Protein AF-B7P613-F1 (afdb_monomer_lite)

Structure (mmCIF, N/CA/C/O backbone):
data_AF-B7P613-F1
#
_entry.id   AF-B7P613-F1
#
loop_
_atom_site.group_PDB
_atom_site.id
_atom_site.type_symbol
_atom_site.label_atom_id
_atom_site.label_alt_id
_atom_site.label_comp_id
_atom_site.label_asym_id
_atom_site.label_entity_id
_atom_site.label_seq_id
_atom_site.pdbx_PDB_ins_code
_atom_site.Cartn_x
_atom_site.Cartn_y
_atom_site.Cartn_z
_atom_site.occupancy
_atom_site.B_iso_or_equiv
_atom_site.auth_seq_id
_atom_site.auth_comp_id
_atom_site.auth_asym_id
_atom_site.auth_atom_id
_atom_site.pdbx_PDB_model_num
ATOM 1 N N . MET A 1 1 ? -13.344 -10.588 74.465 1.00 36.91 1 MET A N 1
ATOM 2 C CA . MET A 1 1 ? -13.510 -11.620 73.422 1.00 36.91 1 MET A CA 1
ATOM 3 C C . MET A 1 1 ? -14.759 -11.238 72.638 1.00 36.91 1 MET A C 1
ATOM 5 O O . MET A 1 1 ? -15.831 -11.536 73.132 1.00 36.91 1 MET A O 1
ATOM 9 N N . THR A 1 2 ? -14.767 -10.292 71.689 1.00 33.59 2 THR A N 1
ATOM 10 C CA . THR A 1 2 ? -14.070 -10.140 70.380 1.00 33.59 2 THR A CA 1
ATOM 11 C C . THR A 1 2 ? -14.362 -11.243 69.361 1.00 33.59 2 THR A C 1
ATOM 13 O O . THR A 1 2 ? -14.253 -12.413 69.715 1.00 33.59 2 THR A O 1
ATOM 16 N N . ALA A 1 3 ? -14.599 -10.789 68.117 1.00 36.28 3 ALA A N 1
ATOM 17 C CA . ALA A 1 3 ? -14.882 -11.465 66.840 1.00 36.28 3 ALA A CA 1
ATOM 18 C C . ALA A 1 3 ? -16.379 -11.751 66.586 1.00 36.28 3 ALA A C 1
ATOM 20 O O . ALA A 1 3 ? -16.964 -12.600 67.249 1.00 36.28 3 ALA A O 1
ATOM 21 N N . ASP A 1 4 ? -17.128 -10.942 65.827 1.00 29.41 4 ASP A N 1
ATOM 22 C CA . ASP A 1 4 ? -17.033 -10.493 64.415 1.00 29.41 4 ASP A CA 1
ATOM 23 C C . ASP A 1 4 ? -17.539 -11.512 63.381 1.00 29.41 4 ASP A C 1
ATOM 25 O O . ASP A 1 4 ? -17.034 -12.621 63.271 1.00 29.41 4 ASP A O 1
ATOM 29 N N . ALA A 1 5 ? -18.558 -11.039 62.651 1.00 40.78 5 ALA A N 1
ATOM 30 C CA . ALA A 1 5 ? -18.882 -11.206 61.235 1.00 40.78 5 ALA A CA 1
ATOM 31 C C . ALA A 1 5 ? -18.570 -12.528 60.513 1.00 40.78 5 ALA A C 1
ATOM 33 O O . ALA A 1 5 ? -17.417 -12.879 60.322 1.00 40.78 5 ALA A O 1
ATOM 34 N N . GLU A 1 6 ? -19.603 -13.086 59.869 1.00 35.00 6 GLU A N 1
ATOM 35 C CA . GLU A 1 6 ? -19.500 -13.460 58.452 1.00 35.00 6 GLU A CA 1
ATOM 36 C C . GLU A 1 6 ? -20.883 -13.407 57.776 1.00 35.00 6 GLU A C 1
ATOM 38 O O . GLU A 1 6 ? -21.687 -14.338 57.786 1.00 35.00 6 GLU A O 1
ATOM 43 N N . MET A 1 7 ? -21.172 -12.236 57.201 1.00 33.75 7 MET A N 1
ATOM 44 C CA . MET A 1 7 ? -22.201 -12.038 56.185 1.00 33.75 7 MET A CA 1
ATOM 45 C C . MET A 1 7 ? -21.670 -12.674 54.896 1.00 33.75 7 MET A C 1
ATOM 47 O O . MET A 1 7 ? -20.820 -12.092 54.223 1.00 33.75 7 MET A O 1
ATOM 51 N N . SER A 1 8 ? -22.148 -13.873 54.559 1.00 33.62 8 SER A N 1
ATOM 52 C CA . SER A 1 8 ? -21.835 -14.523 53.285 1.00 33.62 8 SER A CA 1
ATOM 53 C C . SER A 1 8 ? -22.528 -13.767 52.147 1.00 33.62 8 SER A C 1
ATOM 55 O O . SER A 1 8 ? -23.682 -14.012 51.792 1.00 33.62 8 SER A O 1
ATOM 57 N N . ALA A 1 9 ? -21.815 -12.776 51.614 1.00 32.03 9 ALA A N 1
ATOM 58 C CA . ALA A 1 9 ? -22.122 -12.117 50.361 1.00 32.03 9 ALA A CA 1
ATOM 59 C C . ALA A 1 9 ? -21.845 -13.107 49.222 1.00 32.03 9 ALA A C 1
ATOM 61 O O . ALA A 1 9 ? -20.736 -13.193 48.699 1.00 32.03 9 ALA A O 1
ATOM 62 N N . GLY A 1 10 ? -22.871 -13.877 48.856 1.00 29.27 10 GLY A N 1
ATOM 63 C CA . GLY A 1 10 ? -22.903 -14.608 47.597 1.00 29.27 10 GLY A CA 1
ATOM 64 C C . GLY A 1 10 ? -22.775 -13.614 46.449 1.00 29.27 10 GLY A C 1
ATOM 65 O O . GLY A 1 10 ? -23.705 -12.856 46.162 1.00 29.27 10 GLY A O 1
ATOM 66 N N . ASN A 1 11 ? -21.583 -13.597 45.859 1.00 30.84 11 ASN A N 1
ATOM 67 C CA . ASN A 1 11 ? -21.177 -12.797 44.720 1.00 30.84 11 ASN A CA 1
ATOM 68 C C . ASN A 1 11 ? -22.178 -13.025 43.577 1.00 30.84 11 ASN A C 1
ATOM 70 O O . ASN A 1 11 ? -22.159 -14.053 42.906 1.00 30.84 11 ASN A O 1
ATOM 74 N N . ARG A 1 12 ? -23.107 -12.082 43.389 1.00 35.06 12 ARG A N 1
ATOM 75 C CA . ARG A 1 12 ? -23.831 -11.961 42.128 1.00 35.06 12 ARG A CA 1
ATOM 76 C C . ARG A 1 12 ? -22.802 -11.446 41.146 1.00 35.06 12 ARG A C 1
ATOM 78 O O . ARG A 1 12 ? -22.546 -10.244 41.115 1.00 35.06 12 ARG A O 1
ATOM 85 N N . ASP A 1 13 ? -22.195 -12.370 40.413 1.00 31.20 13 ASP A N 1
ATOM 86 C CA . ASP A 1 13 ? -21.502 -12.060 39.177 1.00 31.20 13 ASP A CA 1
ATOM 87 C C . ASP A 1 13 ? -22.469 -11.206 38.365 1.00 31.20 13 ASP A C 1
ATOM 89 O O . ASP A 1 13 ? -23.516 -11.665 37.903 1.00 31.20 13 ASP A O 1
ATOM 93 N N . ALA A 1 14 ? -22.179 -9.907 38.332 1.00 33.78 14 ALA A N 1
ATOM 94 C CA . ALA A 1 14 ? -22.871 -8.969 37.488 1.00 33.78 14 ALA A CA 1
ATOM 95 C C . ALA A 1 14 ? -22.584 -9.446 36.072 1.00 33.78 14 ALA A C 1
ATOM 97 O O . ALA A 1 14 ? -21.503 -9.221 35.532 1.00 33.78 14 ALA A O 1
ATOM 98 N N . GLU A 1 15 ? -23.547 -10.189 35.536 1.00 31.62 15 GLU A N 1
ATOM 99 C CA . GLU A 1 15 ? -23.682 -10.536 34.141 1.00 31.62 15 GLU A CA 1
ATOM 100 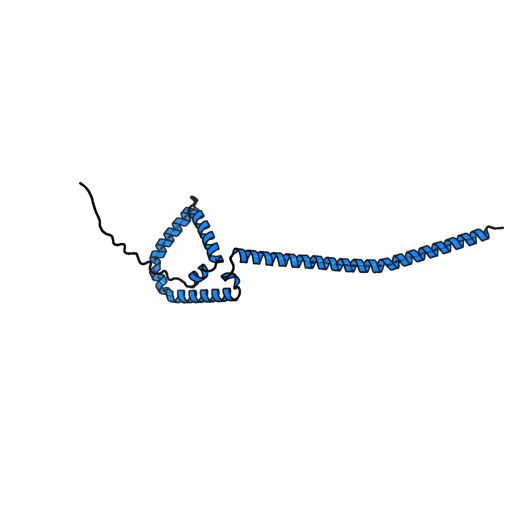C C . GLU A 1 15 ? -23.380 -9.270 33.342 1.00 31.62 15 GLU A C 1
ATOM 102 O O . GLU A 1 15 ? -24.190 -8.338 33.255 1.00 31.62 15 GLU A O 1
ATOM 107 N N . VAL A 1 16 ? -22.146 -9.205 32.835 1.00 38.56 16 VAL A N 1
ATOM 108 C CA . VAL A 1 16 ? -21.710 -8.207 31.872 1.00 38.56 16 VAL A CA 1
ATOM 109 C C . VAL A 1 16 ? -22.555 -8.488 30.646 1.00 38.56 16 VAL A C 1
ATOM 111 O O . VAL A 1 16 ? -22.237 -9.323 29.804 1.00 38.56 16 VAL A O 1
ATOM 114 N N . THR A 1 17 ? -23.704 -7.828 30.629 1.00 34.84 17 THR A N 1
ATOM 115 C CA . THR A 1 17 ? -24.681 -7.800 29.552 1.00 34.84 17 THR A CA 1
ATOM 116 C C . THR A 1 17 ? -23.881 -7.627 28.270 1.00 34.84 17 THR A C 1
ATOM 118 O O . THR A 1 17 ? -23.094 -6.674 28.208 1.00 34.84 17 THR A O 1
ATOM 121 N N . PRO A 1 18 ? -23.991 -8.547 27.295 1.00 40.44 18 PRO A N 1
ATOM 122 C CA . PRO A 1 18 ? -23.065 -8.586 26.182 1.00 40.44 18 PRO A CA 1
ATOM 123 C C . PRO A 1 18 ? -23.165 -7.237 25.487 1.00 40.44 18 PRO A C 1
ATOM 125 O O . PRO A 1 18 ? -24.222 -6.871 24.972 1.00 40.44 18 PRO A O 1
ATOM 128 N N . ALA A 1 19 ? -22.076 -6.464 25.535 1.00 49.72 19 ALA A N 1
ATOM 129 C CA . ALA A 1 19 ? -21.894 -5.335 24.643 1.00 49.72 19 ALA A CA 1
ATOM 130 C C . ALA A 1 19 ? -22.292 -5.835 23.256 1.00 49.72 19 ALA A C 1
ATOM 132 O O . ALA A 1 19 ? -21.835 -6.916 22.881 1.00 49.72 19 ALA A O 1
ATOM 133 N N . THR A 1 20 ? -23.179 -5.132 22.548 1.00 54.38 20 THR A N 1
ATOM 134 C CA . THR A 1 20 ? -23.546 -5.457 21.167 1.00 54.38 20 THR A CA 1
ATOM 135 C C . THR A 1 20 ? -22.247 -5.624 20.379 1.00 54.38 20 THR A C 1
ATOM 137 O O . THR A 1 20 ? -21.603 -4.643 20.010 1.00 54.38 20 THR A O 1
ATOM 140 N N . ARG A 1 21 ? -21.776 -6.867 20.243 1.00 62.25 21 ARG A N 1
ATOM 141 C CA . ARG A 1 21 ? -20.479 -7.163 19.649 1.00 62.25 21 ARG A CA 1
ATOM 142 C C . ARG A 1 21 ? -20.705 -7.121 18.157 1.00 62.25 21 ARG A C 1
ATOM 144 O O . ARG A 1 21 ? -21.268 -8.045 17.584 1.00 62.25 21 ARG A O 1
ATOM 151 N N . PHE A 1 22 ? -20.297 -6.010 17.566 1.00 80.12 22 PHE A N 1
ATOM 152 C CA . PHE A 1 22 ? -20.206 -5.848 16.127 1.00 80.12 22 PHE A CA 1
ATOM 153 C C . PHE A 1 22 ? -19.283 -6.921 15.556 1.00 80.12 22 PHE A C 1
ATOM 155 O O . PHE A 1 22 ? -18.121 -7.027 15.967 1.00 80.12 22 PHE A O 1
ATOM 162 N N . ASN A 1 23 ? -19.799 -7.724 14.627 1.00 87.12 23 ASN A N 1
ATOM 163 C CA . ASN A 1 23 ? -19.034 -8.787 13.983 1.00 87.12 23 ASN A CA 1
ATOM 164 C C . ASN A 1 23 ? -17.843 -8.201 13.232 1.00 87.12 23 ASN A C 1
ATOM 166 O O . ASN A 1 23 ? -16.763 -8.793 13.231 1.00 87.12 23 ASN A O 1
ATOM 170 N N . PHE A 1 24 ? -18.008 -7.002 12.671 1.00 89.12 24 PHE A N 1
ATOM 171 C CA . PHE A 1 24 ? -16.936 -6.276 12.016 1.00 89.12 24 PHE A CA 1
ATOM 172 C C . PHE A 1 24 ? -15.761 -6.027 12.957 1.00 89.12 24 PHE A C 1
ATOM 174 O O . PHE A 1 24 ? -14.629 -6.306 12.585 1.00 89.12 24 PHE A O 1
ATOM 181 N N . MET A 1 25 ? -16.006 -5.560 14.186 1.00 86.56 25 MET A N 1
ATOM 182 C CA . MET A 1 25 ? -14.928 -5.307 15.150 1.00 86.56 25 MET A CA 1
ATOM 183 C C . MET A 1 25 ? -14.213 -6.598 15.545 1.00 86.56 25 MET A C 1
ATOM 185 O O . MET A 1 25 ? -12.986 -6.614 15.618 1.00 86.56 25 MET A O 1
ATOM 189 N N . GLY A 1 26 ? -14.964 -7.688 15.735 1.00 87.50 26 GLY A N 1
ATOM 190 C CA . GLY A 1 26 ? -14.391 -9.011 15.983 1.00 87.50 26 GLY A CA 1
ATOM 191 C C . GLY A 1 26 ? -13.467 -9.452 14.846 1.00 87.50 26 GLY A C 1
ATOM 192 O O . GLY A 1 26 ? -12.311 -9.797 15.083 1.00 87.50 26 GLY A O 1
ATOM 193 N N . ARG A 1 27 ? -13.934 -9.353 13.598 1.00 89.25 27 ARG A N 1
ATOM 194 C CA . ARG A 1 27 ? -13.142 -9.706 12.412 1.00 89.25 27 ARG A CA 1
ATOM 195 C C . ARG A 1 27 ? -11.954 -8.780 12.191 1.00 89.25 27 ARG A C 1
ATOM 197 O O . ARG A 1 27 ? -10.854 -9.253 11.933 1.00 89.25 27 ARG A O 1
ATOM 204 N N . LEU A 1 28 ? -12.139 -7.477 12.349 1.00 88.44 28 LEU A N 1
ATOM 205 C CA . LEU A 1 28 ? -11.070 -6.497 12.207 1.00 88.44 28 LEU A CA 1
ATOM 206 C C . LEU A 1 28 ? -9.957 -6.764 13.226 1.00 88.44 28 LEU A C 1
ATOM 208 O O . LEU A 1 28 ? -8.785 -6.763 12.867 1.00 88.44 28 LEU A O 1
ATOM 212 N N . SER A 1 29 ? -10.324 -7.086 14.470 1.00 86.38 29 SER A N 1
ATOM 213 C CA . SER A 1 29 ? -9.376 -7.476 15.519 1.00 86.38 29 SER A CA 1
ATOM 214 C C . SER A 1 29 ? -8.729 -8.847 15.307 1.00 86.38 29 SER A C 1
ATOM 216 O O . SER A 1 29 ? -7.774 -9.169 15.997 1.00 86.38 29 SER A O 1
ATOM 218 N N . SER A 1 30 ? -9.210 -9.659 14.363 1.00 86.44 30 SER A N 1
ATOM 219 C CA . SER A 1 30 ? -8.558 -10.925 14.001 1.00 86.44 30 SER A CA 1
ATOM 220 C C . SER A 1 30 ? -7.430 -10.745 12.980 1.00 86.44 30 SER A C 1
ATOM 222 O O . SER A 1 30 ? -6.620 -11.652 12.796 1.00 86.44 30 SER A O 1
ATOM 224 N N . LEU A 1 31 ? -7.340 -9.572 12.338 1.00 87.62 31 LEU A N 1
ATOM 225 C CA . LEU A 1 31 ? -6.277 -9.275 11.386 1.00 87.62 31 LEU A CA 1
ATOM 226 C C . LEU A 1 3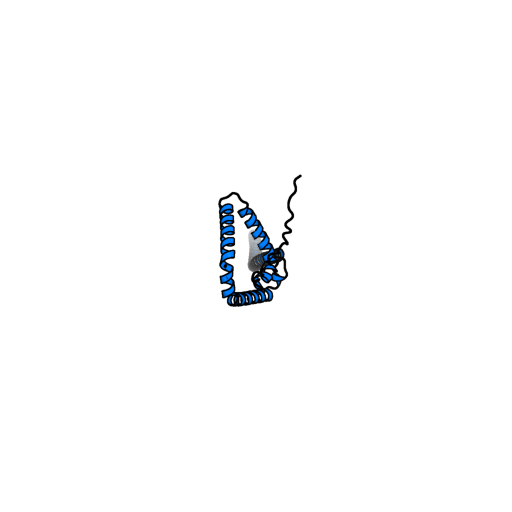1 ? -4.960 -8.999 12.126 1.00 87.62 31 LEU A C 1
ATOM 228 O O . LEU A 1 31 ? -4.904 -8.061 12.930 1.00 87.62 31 LEU A O 1
ATOM 232 N N . PRO A 1 32 ? -3.864 -9.709 11.797 1.00 82.75 32 PRO A N 1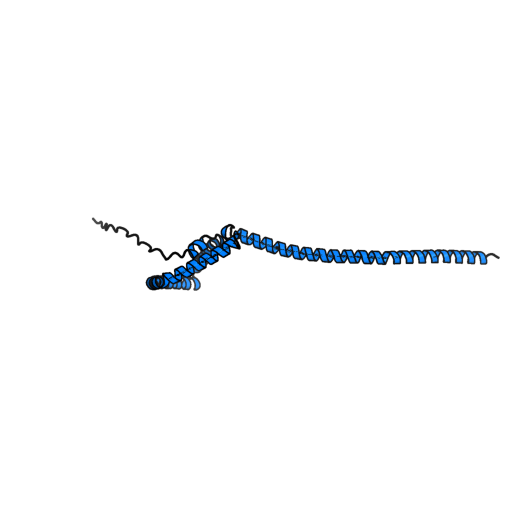
ATOM 233 C CA . PRO A 1 32 ? -2.573 -9.528 12.463 1.00 82.75 32 PRO A CA 1
ATOM 234 C C . PRO A 1 32 ? -2.079 -8.071 12.460 1.00 82.75 32 PRO A C 1
ATOM 236 O O . PRO A 1 32 ? -1.525 -7.592 13.448 1.00 82.75 32 PRO A O 1
ATOM 239 N N . ALA A 1 33 ? -2.319 -7.330 11.371 1.00 80.69 33 ALA A N 1
ATOM 240 C CA . ALA A 1 33 ? -1.926 -5.921 11.244 1.00 80.69 33 ALA A CA 1
ATOM 241 C C . ALA A 1 33 ? -2.643 -5.013 12.231 1.00 80.69 33 ALA A C 1
ATOM 243 O O . ALA A 1 33 ? -2.011 -4.170 12.866 1.00 80.69 33 ALA A O 1
ATOM 244 N N . VAL A 1 34 ? -3.942 -5.227 12.404 1.00 85.12 34 VAL A N 1
ATOM 245 C CA . VAL A 1 34 ? -4.744 -4.433 13.327 1.00 85.12 34 VAL A CA 1
ATOM 246 C C . VAL A 1 34 ? -4.325 -4.723 14.759 1.00 85.12 34 VAL A C 1
ATOM 248 O O . VAL A 1 34 ? -4.104 -3.776 15.501 1.00 85.12 34 VAL A O 1
ATOM 251 N N . VAL A 1 35 ? -4.137 -5.993 15.131 1.00 83.06 35 VAL A N 1
ATOM 252 C CA . VAL A 1 35 ? -3.726 -6.373 16.494 1.00 83.06 35 VAL A CA 1
ATOM 253 C C . VAL A 1 35 ? -2.405 -5.716 16.881 1.00 83.06 35 VAL A C 1
ATOM 255 O O . VAL A 1 35 ? -2.326 -5.053 17.910 1.00 83.06 35 VAL A O 1
ATOM 258 N N . THR A 1 36 ? -1.379 -5.828 16.032 1.00 79.69 36 THR A N 1
ATOM 259 C CA . THR A 1 36 ? -0.062 -5.234 16.330 1.00 79.69 36 THR A CA 1
ATOM 260 C C . THR A 1 36 ? -0.113 -3.713 16.463 1.00 79.69 36 THR A C 1
ATOM 262 O O . THR A 1 36 ? 0.517 -3.150 17.359 1.00 79.69 36 THR A O 1
ATOM 265 N N . LEU A 1 37 ? -0.885 -3.043 15.601 1.00 83.31 37 LEU A N 1
ATOM 266 C CA . LEU A 1 37 ? -1.053 -1.597 15.654 1.00 83.31 37 LEU A CA 1
ATOM 267 C C . LEU A 1 37 ? -1.859 -1.178 16.885 1.00 83.31 37 LEU A C 1
ATOM 269 O O . LEU A 1 37 ? -1.543 -0.162 17.498 1.00 83.31 37 LEU A O 1
ATOM 273 N N . TRP A 1 38 ? -2.872 -1.960 17.256 1.00 86.50 38 TRP A N 1
ATOM 274 C CA . TRP A 1 38 ? -3.700 -1.709 18.427 1.00 86.50 38 TRP A CA 1
ATOM 275 C C . TRP A 1 38 ? -2.895 -1.839 19.717 1.00 86.50 38 TRP A C 1
ATOM 277 O O . TRP A 1 38 ? -2.962 -0.948 20.557 1.00 86.50 38 TRP A O 1
ATOM 287 N N . ASP A 1 39 ? -2.067 -2.877 19.843 1.00 86.31 39 ASP A N 1
ATOM 288 C CA . ASP A 1 39 ? -1.179 -3.064 20.994 1.00 86.31 39 ASP A CA 1
ATOM 289 C C . ASP A 1 39 ? -0.130 -1.953 21.102 1.00 86.31 39 ASP A C 1
ATOM 291 O O . ASP A 1 39 ? 0.182 -1.482 22.198 1.00 86.31 39 ASP A O 1
ATOM 295 N N . GLU A 1 40 ? 0.433 -1.511 19.977 1.00 87.44 40 GLU A N 1
ATOM 296 C CA . GLU A 1 40 ? 1.373 -0.388 19.952 1.00 87.44 40 GLU A CA 1
ATOM 297 C C . GLU A 1 40 ? 0.679 0.923 20.342 1.00 87.44 40 GLU A C 1
ATOM 299 O O . GLU A 1 40 ? 1.152 1.639 21.225 1.00 87.44 40 GLU A O 1
ATOM 304 N N . ALA A 1 41 ? -0.482 1.210 19.751 1.00 86.75 41 ALA A N 1
ATOM 305 C CA . ALA A 1 41 ? -1.281 2.386 20.072 1.00 86.75 41 ALA A CA 1
ATOM 306 C C . ALA A 1 41 ? -1.718 2.392 21.544 1.00 86.75 41 ALA A C 1
ATOM 308 O O . ALA A 1 41 ? -1.594 3.418 22.212 1.00 86.75 41 ALA A O 1
ATOM 309 N N . ALA A 1 42 ? -2.154 1.247 22.076 1.00 89.38 42 ALA A N 1
ATOM 310 C CA . ALA A 1 42 ? -2.517 1.083 23.479 1.00 89.38 42 ALA A CA 1
ATOM 311 C C . ALA A 1 42 ? -1.316 1.324 24.403 1.00 89.38 42 ALA A C 1
ATOM 313 O O . ALA A 1 42 ? -1.445 2.025 25.407 1.00 89.38 42 ALA A O 1
ATOM 314 N N . ARG A 1 43 ? -0.124 0.825 24.047 1.00 89.25 43 ARG A N 1
ATOM 315 C CA . ARG A 1 43 ? 1.114 1.097 24.795 1.00 89.25 43 ARG A CA 1
ATOM 316 C C . ARG A 1 43 ? 1.495 2.574 24.774 1.00 89.25 43 ARG A C 1
ATOM 318 O O . ARG A 1 43 ? 1.862 3.113 25.817 1.00 89.25 43 ARG A O 1
ATOM 325 N N . PHE A 1 44 ? 1.409 3.243 23.627 1.00 89.06 44 PHE A N 1
ATOM 326 C CA . PHE A 1 44 ? 1.661 4.685 23.541 1.00 89.06 44 PHE A CA 1
ATOM 327 C C . PHE A 1 44 ? 0.654 5.489 24.360 1.00 89.06 44 PHE A C 1
ATOM 329 O O . PHE A 1 44 ? 1.046 6.393 25.099 1.00 89.06 44 PHE A O 1
ATOM 336 N N . TYR A 1 45 ? -0.624 5.131 24.272 1.00 87.69 45 TYR A N 1
ATOM 337 C CA . TYR A 1 45 ? -1.685 5.752 25.050 1.00 87.69 45 TYR A CA 1
ATOM 338 C C . TYR A 1 45 ? -1.453 5.586 26.557 1.00 87.69 45 TYR A C 1
ATOM 340 O O . TYR A 1 45 ? -1.485 6.574 27.288 1.00 87.69 45 TYR A O 1
ATOM 348 N N . ALA A 1 46 ? -1.137 4.371 27.018 1.00 88.62 46 ALA A N 1
ATOM 349 C CA . ALA A 1 46 ? -0.820 4.096 28.420 1.00 88.62 46 ALA A CA 1
ATOM 350 C C . ALA A 1 46 ? 0.360 4.951 28.912 1.00 88.62 46 ALA A C 1
ATOM 352 O O . ALA A 1 46 ? 0.268 5.598 29.951 1.00 88.62 46 ALA A O 1
ATOM 353 N N . ARG A 1 47 ? 1.428 5.068 28.112 1.00 90.19 47 ARG A N 1
ATOM 354 C CA . ARG A 1 47 ? 2.574 5.939 28.430 1.00 90.19 47 ARG A CA 1
ATOM 355 C C . ARG A 1 47 ? 2.191 7.417 28.541 1.00 90.19 47 ARG A C 1
ATOM 357 O O . ARG A 1 47 ? 2.701 8.114 29.412 1.00 90.19 47 ARG A O 1
ATOM 364 N N . LEU A 1 48 ? 1.310 7.905 27.667 1.00 90.06 48 LEU A N 1
ATOM 365 C CA . LEU A 1 48 ? 0.814 9.286 27.709 1.00 90.06 48 LEU A CA 1
ATOM 366 C C . LEU A 1 48 ? -0.079 9.531 28.933 1.00 90.06 48 LEU A C 1
ATOM 368 O O . LEU A 1 48 ? 0.036 10.575 29.575 1.00 90.06 48 LEU A O 1
ATOM 372 N N . LYS A 1 49 ? -0.923 8.561 29.290 1.00 88.88 49 LYS A N 1
ATOM 373 C CA . LYS A 1 49 ? -1.798 8.597 30.470 1.00 88.88 49 LYS A CA 1
ATOM 374 C C . LYS A 1 49 ? -1.028 8.553 31.794 1.00 88.88 49 LYS A C 1
ATOM 376 O O . LYS A 1 49 ? -1.428 9.213 32.760 1.00 88.88 49 LYS A O 1
ATOM 381 N N . ASP A 1 50 ? 0.064 7.795 31.841 1.00 86.88 50 ASP A N 1
ATOM 382 C CA . ASP A 1 50 ? 0.928 7.667 33.021 1.00 86.88 50 ASP A CA 1
ATOM 383 C C . ASP A 1 50 ? 1.901 8.842 33.180 1.00 86.88 50 ASP A C 1
ATOM 385 O O . ASP A 1 50 ? 2.539 8.984 34.222 1.00 86.88 50 ASP A O 1
ATOM 389 N N . SER A 1 51 ? 1.992 9.726 32.182 1.00 85.06 51 SER A N 1
ATOM 390 C CA . SER A 1 51 ? 2.791 10.944 32.289 1.00 85.06 51 SER A CA 1
ATOM 391 C C . SER A 1 51 ? 2.158 11.964 33.249 1.00 85.06 51 SER A C 1
ATOM 393 O O . SER A 1 51 ? 0.949 12.192 33.231 1.00 85.06 51 SER A O 1
ATOM 395 N N . ASP A 1 52 ? 2.988 12.637 34.052 1.00 74.44 52 ASP A N 1
ATOM 396 C CA . ASP A 1 52 ? 2.560 13.704 34.982 1.00 74.44 52 ASP A CA 1
ATOM 397 C C . ASP A 1 52 ? 2.310 15.061 34.282 1.00 74.44 52 ASP A C 1
ATOM 399 O O . ASP A 1 52 ? 1.974 16.079 34.897 1.00 74.44 52 ASP A O 1
ATOM 403 N N . VAL A 1 53 ? 2.484 15.081 32.959 1.00 82.81 53 VAL A N 1
ATOM 404 C CA . VAL A 1 53 ? 2.255 16.235 32.091 1.00 82.81 53 VAL A CA 1
ATOM 405 C C . VAL A 1 53 ? 0.749 16.506 31.990 1.00 82.81 53 VAL A C 1
ATOM 407 O O . VAL A 1 53 ? -0.076 15.605 32.126 1.00 82.81 53 VAL A O 1
ATOM 410 N N . VAL A 1 54 ? 0.373 17.756 31.697 1.00 85.19 54 VAL A N 1
ATOM 411 C CA . VAL A 1 54 ? -1.024 18.195 31.488 1.00 85.19 54 VAL A CA 1
ATOM 412 C C . VAL A 1 54 ? -1.819 17.227 30.598 1.00 85.19 54 VAL A C 1
ATOM 414 O O . VAL A 1 54 ? -2.976 16.938 30.890 1.00 85.19 54 VAL A O 1
ATOM 417 N N . VAL A 1 55 ? -1.174 16.662 29.575 1.00 87.62 55 VAL A N 1
ATOM 418 C CA . VAL A 1 55 ? -1.759 15.678 28.653 1.00 87.62 55 VAL A CA 1
ATOM 419 C C . VAL A 1 55 ? -2.308 14.444 29.384 1.00 87.62 55 VAL A C 1
ATOM 421 O O . VAL A 1 55 ? -3.444 14.053 29.124 1.00 87.62 55 VAL A O 1
ATOM 424 N N . GLY A 1 56 ? -1.565 13.869 30.337 1.00 87.94 56 GLY A N 1
ATOM 425 C CA . GLY A 1 56 ? -2.008 12.704 31.113 1.00 87.94 56 GLY A CA 1
ATOM 426 C C . GLY A 1 56 ? -3.230 13.004 31.985 1.00 87.94 56 GLY A C 1
ATOM 427 O O . GLY A 1 56 ? -4.169 12.210 32.046 1.00 87.94 56 GLY A O 1
ATOM 428 N N . LYS A 1 57 ? -3.283 14.197 32.592 1.00 88.38 57 LYS A N 1
ATOM 429 C CA . LYS A 1 57 ? -4.440 14.650 33.388 1.00 88.38 57 LYS A CA 1
ATOM 430 C C . LYS A 1 57 ? -5.687 14.857 32.526 1.00 88.38 57 LYS A C 1
ATOM 432 O O . LYS A 1 57 ? -6.772 14.439 32.923 1.00 88.38 57 LYS A O 1
ATOM 437 N N . THR A 1 58 ? -5.539 15.455 31.343 1.00 88.00 58 THR A N 1
ATOM 438 C CA . THR A 1 58 ? -6.646 15.617 30.389 1.00 88.00 58 THR A CA 1
ATOM 439 C C . THR A 1 58 ? -7.160 14.267 29.892 1.00 88.00 58 THR A C 1
ATOM 441 O O . THR A 1 58 ? -8.370 14.073 29.836 1.00 88.00 58 THR A O 1
ATOM 444 N N . LEU A 1 59 ? -6.268 13.319 29.592 1.00 88.81 59 LEU A N 1
ATOM 445 C CA . LEU A 1 59 ? -6.642 11.964 29.173 1.00 88.81 59 LEU A CA 1
ATOM 446 C C . LEU A 1 59 ? -7.492 11.254 30.234 1.00 88.81 59 LEU A C 1
ATOM 448 O O . LEU A 1 59 ? -8.565 10.754 29.909 1.00 88.81 59 LEU A O 1
ATOM 452 N N . ARG A 1 60 ? -7.078 11.294 31.507 1.00 87.75 60 ARG A N 1
ATOM 453 C CA . ARG A 1 60 ? -7.845 10.705 32.621 1.00 87.75 60 ARG A CA 1
ATOM 454 C C . ARG A 1 60 ? -9.214 11.359 32.804 1.00 87.75 60 ARG A C 1
ATOM 456 O O . ARG A 1 60 ? -10.199 10.667 33.030 1.00 87.75 60 ARG A O 1
ATOM 463 N N . LEU A 1 61 ? -9.293 12.686 32.675 1.00 90.44 61 LEU A N 1
ATOM 464 C CA . LEU A 1 61 ? -10.568 13.404 32.754 1.00 90.44 61 LEU A CA 1
ATOM 465 C C . LEU A 1 61 ? -11.526 12.980 31.631 1.00 90.44 61 LEU A C 1
ATOM 467 O O . LEU A 1 61 ? -12.717 12.795 31.872 1.00 90.44 61 LEU A O 1
ATOM 471 N N . VAL A 1 62 ? -11.005 12.815 30.412 1.00 90.12 62 VAL A N 1
ATOM 472 C CA . VAL A 1 62 ? -11.786 12.349 29.260 1.00 90.12 62 VAL A CA 1
ATOM 473 C C . VAL A 1 62 ? -12.274 10.917 29.469 1.00 90.12 62 VAL A C 1
ATOM 475 O O . VAL A 1 62 ? -13.434 10.644 29.179 1.00 90.12 62 VAL A O 1
ATOM 478 N N . GLU A 1 63 ? -11.445 10.021 30.006 1.00 88.44 63 GLU A N 1
ATOM 479 C CA . GLU A 1 63 ? -11.859 8.649 30.331 1.00 88.44 63 GLU A CA 1
ATOM 480 C C . GLU A 1 63 ? -12.997 8.624 31.358 1.00 88.44 63 GLU A C 1
ATOM 482 O O . GLU A 1 63 ? -14.017 7.985 31.111 1.00 88.44 63 GLU A O 1
ATOM 487 N N . SER A 1 64 ? -12.880 9.376 32.458 1.00 85.00 64 SER A N 1
ATOM 488 C CA . SER A 1 64 ? -13.953 9.467 33.458 1.00 85.00 64 SER A CA 1
ATOM 489 C C . SER A 1 64 ? -15.235 10.075 32.882 1.00 85.00 64 SER A C 1
ATOM 491 O O . SER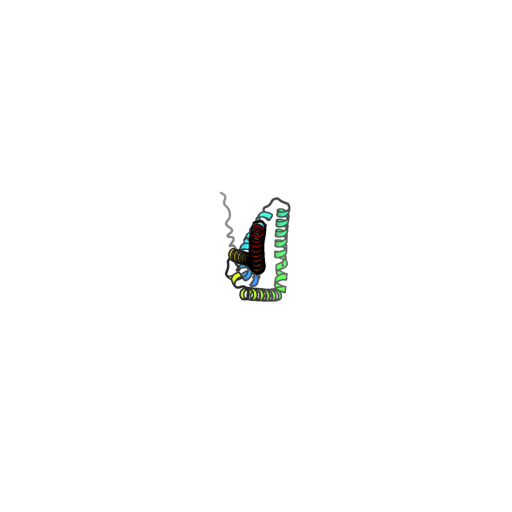 A 1 64 ? -16.337 9.638 33.204 1.00 85.00 64 SER A O 1
ATOM 493 N N . GLY A 1 65 ? -15.118 11.068 31.995 1.00 82.31 65 GLY A N 1
ATOM 494 C CA . GLY A 1 65 ? -16.269 11.626 31.284 1.00 82.31 65 GLY A CA 1
ATOM 495 C C . GLY A 1 65 ? -16.922 10.615 30.336 1.00 82.31 65 GLY A C 1
ATOM 496 O O . GLY A 1 65 ? -18.147 10.539 30.259 1.00 82.31 65 GLY A O 1
ATOM 497 N N . ALA A 1 66 ? -16.117 9.813 29.639 1.00 83.31 66 ALA A N 1
ATOM 498 C CA . ALA A 1 66 ? -16.603 8.764 28.754 1.00 83.31 66 ALA A CA 1
ATOM 499 C C . ALA A 1 66 ? -17.324 7.653 29.528 1.00 83.31 66 ALA A C 1
ATOM 501 O O . ALA A 1 66 ? -18.372 7.199 29.077 1.00 83.31 66 ALA A O 1
ATOM 502 N N . GLU A 1 67 ? -16.815 7.259 30.697 1.00 83.50 67 GLU A N 1
ATOM 503 C CA . GLU A 1 67 ? -17.437 6.264 31.578 1.00 83.50 67 GLU A CA 1
ATOM 504 C C . GLU A 1 67 ? -18.836 6.715 32.035 1.00 83.50 67 GLU A C 1
ATOM 506 O O . GLU A 1 67 ? -19.816 5.993 31.846 1.00 83.50 67 GLU A O 1
ATOM 511 N N . LEU A 1 68 ? -18.967 7.971 32.477 1.00 79.69 68 LEU A N 1
ATOM 512 C CA . LEU A 1 68 ? -20.255 8.564 32.862 1.00 79.69 68 LEU A CA 1
ATOM 513 C C . LEU A 1 68 ? -21.266 8.616 31.701 1.00 79.69 68 LEU A C 1
ATOM 515 O O . LEU A 1 68 ? -22.460 8.363 31.876 1.00 79.69 68 LEU A O 1
ATOM 519 N N . VAL A 1 69 ? -20.808 8.940 30.489 1.00 79.19 69 VAL A N 1
ATOM 520 C CA . VAL A 1 69 ? -21.672 8.981 29.296 1.00 79.19 69 VAL A CA 1
ATOM 521 C C . VAL A 1 69 ? -22.030 7.571 28.815 1.00 79.19 69 VAL A C 1
ATOM 523 O O . VAL A 1 69 ? -23.144 7.346 28.331 1.00 79.19 69 VAL A O 1
ATOM 526 N N . ALA A 1 70 ? -21.126 6.603 28.955 1.00 77.12 70 ALA A N 1
ATOM 527 C CA . ALA A 1 70 ? -21.377 5.206 28.617 1.00 77.12 70 ALA A CA 1
ATOM 528 C C . ALA A 1 70 ? -22.494 4.617 29.493 1.00 77.12 70 ALA A C 1
ATOM 530 O O . ALA A 1 70 ? -23.404 3.965 28.974 1.00 77.12 70 ALA A O 1
ATOM 531 N N . GLU A 1 71 ? -22.494 4.926 30.791 1.00 71.81 71 GLU A N 1
ATOM 532 C CA . GLU A 1 71 ? -23.565 4.527 31.709 1.00 71.81 71 GLU A CA 1
ATOM 533 C C . GLU A 1 71 ? -24.924 5.136 31.319 1.00 71.81 71 GLU A C 1
ATOM 535 O O . GLU A 1 71 ? -25.944 4.441 31.323 1.00 71.81 71 GLU A O 1
ATOM 540 N N . GLY A 1 72 ? -24.949 6.404 30.891 1.00 71.50 72 GLY A N 1
ATOM 541 C CA . GLY A 1 72 ? -26.178 7.102 30.489 1.00 71.50 72 GLY A CA 1
ATOM 542 C C . GLY A 1 72 ? -26.712 6.764 29.087 1.00 71.50 72 GLY A C 1
ATOM 543 O O . GLY A 1 72 ? -27.902 6.931 28.812 1.00 71.50 72 GLY A O 1
ATOM 544 N N . SER A 1 73 ? -25.868 6.274 28.176 1.00 68.56 73 SER A N 1
ATOM 545 C CA . SER A 1 73 ? -26.204 6.111 26.746 1.00 68.56 73 SER A CA 1
ATOM 546 C C . SER A 1 73 ? -26.783 4.741 26.372 1.00 68.56 73 SER A C 1
ATOM 548 O O . SER A 1 73 ? -27.250 4.543 25.245 1.00 68.56 73 SER A O 1
ATOM 550 N N . ARG A 1 74 ? -26.852 3.808 27.328 1.00 68.44 74 ARG A N 1
ATOM 551 C CA . ARG A 1 74 ? -27.301 2.419 27.122 1.00 68.44 74 ARG A CA 1
ATOM 552 C C . ARG A 1 74 ? -28.696 2.298 26.489 1.00 68.44 74 ARG A C 1
ATOM 554 O O . ARG A 1 74 ? -28.937 1.427 25.657 1.00 68.44 74 ARG A O 1
ATOM 561 N N . SER A 1 75 ? -29.606 3.213 26.829 1.00 67.69 75 SER A N 1
ATOM 562 C CA . SER A 1 75 ? -30.974 3.265 26.281 1.00 67.69 75 SER A CA 1
ATOM 563 C C . SER A 1 75 ? -31.026 3.740 24.818 1.00 67.69 75 SER A C 1
ATOM 565 O O . SER A 1 75 ? -31.912 3.348 24.058 1.00 67.69 75 SER A O 1
ATOM 567 N N . VAL A 1 76 ? -30.056 4.554 24.389 1.00 72.38 76 VAL A N 1
ATOM 568 C CA . VAL A 1 76 ? -29.998 5.110 23.028 1.00 72.38 76 VAL A CA 1
ATOM 569 C C . VAL A 1 76 ? -29.498 4.065 22.034 1.00 72.38 76 VAL A C 1
ATOM 571 O O . VAL A 1 76 ? -30.091 3.914 20.969 1.00 72.38 76 VAL A O 1
ATOM 574 N N . VAL A 1 77 ? -28.478 3.283 22.403 1.00 73.00 77 VAL A N 1
ATOM 575 C CA . VAL A 1 77 ? -27.930 2.203 21.558 1.00 73.00 77 VAL A CA 1
ATOM 576 C C . VAL A 1 77 ? -29.020 1.205 21.157 1.00 73.00 77 VAL A C 1
ATOM 578 O O . VAL A 1 77 ? -29.135 0.845 19.984 1.00 73.00 77 VAL A O 1
ATOM 581 N N . ASN A 1 78 ? -29.906 0.848 22.092 1.00 72.88 78 ASN A N 1
ATOM 582 C CA . ASN A 1 78 ? -31.005 -0.079 21.824 1.00 72.88 78 ASN A CA 1
ATOM 583 C C . ASN A 1 78 ? -31.986 0.413 20.751 1.00 72.88 78 ASN A C 1
ATOM 585 O O . ASN A 1 78 ? -32.522 -0.401 19.999 1.00 72.88 78 ASN A O 1
ATOM 589 N N . LYS A 1 79 ? -32.186 1.731 20.620 1.00 81.12 79 LYS A N 1
ATOM 590 C CA . LYS A 1 79 ? -33.052 2.310 19.579 1.00 81.12 79 LYS A CA 1
ATOM 591 C C . LYS A 1 79 ? -32.445 2.196 18.180 1.00 81.12 79 LYS A C 1
ATOM 593 O O . LYS A 1 79 ? -33.183 2.130 17.201 1.00 81.12 79 LYS A O 1
ATOM 598 N N . PHE A 1 80 ? -31.118 2.142 18.085 1.00 81.38 80 PHE A N 1
ATOM 599 C CA . PHE A 1 80 ? -30.386 2.113 16.819 1.00 81.38 80 PHE A CA 1
ATOM 600 C C . PHE A 1 80 ? -29.841 0.735 16.445 1.00 81.38 80 PHE A C 1
ATOM 602 O O . PHE A 1 80 ? -29.292 0.599 15.355 1.00 81.38 80 PHE A O 1
ATOM 609 N N . ASN A 1 81 ? -30.046 -0.297 17.271 1.00 80.50 81 ASN A N 1
ATOM 610 C CA . ASN A 1 81 ? -29.537 -1.656 17.036 1.00 80.50 81 ASN A CA 1
ATOM 611 C C . ASN A 1 81 ? -29.767 -2.167 15.603 1.00 80.50 81 ASN A C 1
ATOM 613 O O . ASN A 1 81 ? -28.871 -2.761 15.014 1.00 80.50 81 ASN A O 1
ATOM 617 N N . ARG A 1 82 ? -30.928 -1.886 14.994 1.00 83.88 82 ARG A N 1
ATOM 618 C CA . ARG A 1 82 ? -31.206 -2.288 13.603 1.00 83.88 82 ARG A CA 1
ATOM 619 C C . ARG A 1 82 ? -30.309 -1.582 12.580 1.00 83.88 82 ARG A C 1
ATOM 621 O O . ARG A 1 82 ? -29.830 -2.214 11.646 1.00 83.88 82 ARG A O 1
ATOM 628 N N . GLN A 1 83 ? -30.112 -0.274 12.729 1.00 87.62 83 GLN A N 1
ATOM 629 C CA . GLN A 1 83 ? -29.255 0.508 11.830 1.00 87.62 83 GLN A CA 1
ATOM 630 C C . GLN A 1 83 ? -27.782 0.151 12.042 1.00 87.62 83 GLN A C 1
ATOM 632 O O . GLN A 1 83 ? -27.034 0.004 11.081 1.00 87.62 83 GLN A O 1
ATOM 637 N N . LEU A 1 84 ? -27.402 -0.059 13.300 1.00 85.88 84 LEU A N 1
ATOM 638 C CA . LEU A 1 84 ? -26.080 -0.513 13.705 1.00 85.88 84 LEU A CA 1
ATOM 639 C C . LEU A 1 84 ? -25.755 -1.896 13.117 1.00 85.88 84 LEU A C 1
ATOM 641 O O . LEU A 1 84 ? -24.671 -2.068 12.571 1.00 85.88 84 LEU A O 1
ATOM 645 N N . GLY A 1 85 ? -26.706 -2.836 13.119 1.00 87.50 85 GLY A N 1
ATOM 646 C CA . GLY A 1 85 ? -26.546 -4.135 12.457 1.00 87.50 85 GLY A CA 1
ATOM 647 C C . GLY A 1 85 ? -26.379 -4.027 10.937 1.00 87.50 85 GLY A C 1
ATOM 648 O O . GLY A 1 85 ? -25.521 -4.684 10.363 1.00 87.50 85 GLY A O 1
ATOM 649 N N . TYR A 1 86 ? -27.123 -3.135 10.273 1.00 90.81 86 TYR A N 1
ATOM 650 C CA . TYR A 1 86 ? -26.947 -2.914 8.831 1.00 90.81 86 TYR A CA 1
ATOM 651 C C . TYR A 1 86 ? -25.547 -2.383 8.478 1.00 90.81 86 TYR A C 1
ATOM 653 O O . TYR A 1 86 ? -24.955 -2.798 7.479 1.00 90.81 86 TYR A O 1
ATOM 661 N N . VAL A 1 87 ? -25.018 -1.458 9.284 1.00 91.69 87 VAL A N 1
ATOM 662 C CA . VAL A 1 87 ? -23.665 -0.917 9.092 1.00 91.69 87 VAL A CA 1
ATOM 663 C C . VAL A 1 87 ? -22.604 -1.973 9.403 1.00 91.69 87 VAL A C 1
ATOM 665 O O . VAL A 1 87 ? -21.628 -2.059 8.664 1.00 91.69 87 VAL A O 1
ATOM 668 N N . ASP A 1 88 ? -22.814 -2.805 10.425 1.00 91.88 88 ASP A N 1
ATOM 669 C CA . ASP A 1 88 ? -21.946 -3.947 10.744 1.00 91.88 88 ASP A CA 1
ATOM 670 C C . ASP A 1 88 ? -21.838 -4.922 9.565 1.00 91.88 88 ASP A C 1
ATOM 672 O O . ASP A 1 88 ? -20.736 -5.255 9.127 1.00 91.88 88 ASP A O 1
ATOM 676 N N . ASP A 1 89 ? -22.976 -5.296 8.975 1.00 92.81 89 ASP A N 1
ATOM 677 C CA . ASP A 1 89 ? -23.028 -6.160 7.794 1.00 92.81 89 ASP A CA 1
ATOM 678 C C . ASP A 1 89 ? -22.335 -5.519 6.587 1.00 92.81 89 ASP A C 1
ATOM 680 O O . ASP A 1 89 ? -21.642 -6.186 5.814 1.00 92.81 89 ASP A O 1
ATOM 684 N N . LEU A 1 90 ? -22.526 -4.211 6.387 1.00 93.38 90 LEU A N 1
ATOM 685 C CA . LEU A 1 90 ? -21.874 -3.483 5.302 1.00 93.38 90 LEU A CA 1
ATOM 686 C C . LEU A 1 90 ? -20.355 -3.442 5.488 1.00 93.38 90 LEU A C 1
ATOM 688 O O . LEU A 1 90 ? -19.622 -3.635 4.518 1.00 93.38 90 LEU A O 1
ATOM 692 N N . ALA A 1 91 ? -19.894 -3.225 6.716 1.00 92.00 91 ALA A N 1
ATOM 693 C CA . ALA A 1 91 ? -18.482 -3.213 7.054 1.00 92.00 91 ALA A CA 1
ATOM 694 C C . ALA A 1 91 ? -17.859 -4.611 6.891 1.00 92.00 91 ALA A C 1
ATOM 696 O O . ALA A 1 91 ? -16.785 -4.729 6.302 1.00 92.00 91 ALA A O 1
ATOM 697 N N . CYS A 1 92 ? -18.568 -5.675 7.289 1.00 92.81 92 CYS A N 1
ATOM 698 C CA . CYS A 1 92 ? -18.159 -7.060 7.039 1.00 92.81 92 CYS A CA 1
ATOM 699 C C . CYS A 1 92 ? -18.017 -7.356 5.541 1.00 92.81 92 CYS A C 1
ATOM 701 O O . CYS A 1 92 ? -16.984 -7.868 5.125 1.00 92.81 92 CYS A O 1
ATOM 703 N N . ARG A 1 93 ? -18.987 -6.949 4.710 1.00 93.75 93 ARG A N 1
ATOM 704 C CA . ARG A 1 93 ? -18.885 -7.090 3.244 1.00 93.75 93 ARG A CA 1
ATOM 705 C C . ARG A 1 93 ? -17.723 -6.296 2.649 1.00 93.75 93 ARG A C 1
ATOM 707 O O . ARG A 1 93 ? -17.143 -6.700 1.644 1.00 93.75 93 ARG A O 1
ATOM 714 N N . GLY A 1 94 ? -17.416 -5.133 3.222 1.00 91.69 94 GLY A N 1
ATOM 715 C CA . GLY A 1 94 ? -16.242 -4.350 2.840 1.00 91.69 94 GLY A CA 1
ATOM 716 C C . GLY A 1 94 ? -14.951 -5.109 3.133 1.00 91.69 94 GLY A C 1
ATOM 717 O O . GLY A 1 94 ? -14.064 -5.162 2.282 1.00 91.69 94 GLY A O 1
ATOM 718 N N . LEU A 1 95 ? -14.887 -5.745 4.302 1.00 91.38 95 LEU A N 1
ATOM 719 C CA . LEU A 1 95 ? -13.755 -6.566 4.697 1.00 91.38 95 LEU A CA 1
ATOM 720 C C . LEU A 1 95 ? -13.618 -7.824 3.821 1.00 91.38 95 LEU A C 1
ATOM 722 O O . LEU A 1 95 ? -12.514 -8.119 3.382 1.00 91.38 95 LEU A O 1
ATOM 726 N N . ASP A 1 96 ? -14.724 -8.481 3.458 1.00 92.69 96 ASP A N 1
ATOM 727 C CA . ASP A 1 96 ? -14.718 -9.623 2.525 1.00 92.69 96 ASP A CA 1
ATOM 728 C C . ASP A 1 96 ? -14.097 -9.254 1.173 1.00 92.69 96 ASP A C 1
ATOM 730 O O . ASP A 1 96 ? -13.256 -9.974 0.642 1.00 92.69 96 ASP A O 1
ATOM 734 N N . LYS A 1 97 ? -14.472 -8.093 0.621 1.00 93.06 97 LYS A N 1
ATOM 735 C CA . LYS A 1 97 ? -13.892 -7.599 -0.637 1.00 93.06 97 LYS A CA 1
ATOM 736 C C . LYS A 1 97 ? -12.405 -7.285 -0.504 1.00 93.06 97 LYS A C 1
ATOM 738 O O . LYS A 1 97 ? -11.657 -7.492 -1.454 1.00 93.06 97 LYS A O 1
ATOM 743 N N . LEU A 1 98 ? -11.978 -6.753 0.641 1.00 89.62 98 LEU A N 1
ATOM 744 C CA . LEU A 1 98 ? -10.565 -6.471 0.889 1.00 89.62 98 LEU A CA 1
ATOM 745 C C . LEU A 1 98 ? -9.749 -7.768 0.931 1.00 89.62 98 LEU A C 1
ATOM 747 O O . LEU A 1 98 ? -8.682 -7.827 0.328 1.00 89.62 98 LEU A O 1
ATOM 751 N N . GLU A 1 99 ? -10.265 -8.793 1.608 1.00 88.56 99 GLU A N 1
ATOM 752 C CA . GLU A 1 99 ? -9.633 -10.111 1.709 1.00 88.56 99 GLU A CA 1
ATOM 753 C C . GLU A 1 99 ? -9.589 -10.847 0.357 1.00 88.56 99 GLU A C 1
ATOM 755 O O . GLU A 1 99 ? -8.616 -11.547 0.083 1.00 88.56 99 GLU A O 1
ATOM 760 N N . ASP A 1 100 ? -10.588 -10.651 -0.511 1.00 90.62 100 ASP A N 1
ATOM 761 C CA . ASP A 1 100 ? -10.616 -11.214 -1.870 1.00 90.62 100 ASP A CA 1
ATOM 762 C C . ASP A 1 100 ? -9.559 -10.573 -2.788 1.00 90.62 100 ASP A C 1
ATOM 764 O O . ASP A 1 100 ? -8.786 -11.264 -3.453 1.00 90.62 100 ASP A O 1
ATOM 768 N N . VAL A 1 101 ? -9.463 -9.238 -2.784 1.00 90.44 101 VAL A N 1
ATOM 769 C CA . VAL A 1 101 ? -8.499 -8.513 -3.633 1.00 90.44 101 VAL A CA 1
ATOM 770 C C . VAL A 1 101 ? -7.069 -8.629 -3.091 1.00 90.44 101 VAL A C 1
ATOM 772 O O . VAL A 1 101 ? -6.114 -8.703 -3.867 1.00 90.44 101 VAL A O 1
ATOM 775 N N . TYR A 1 102 ? -6.904 -8.653 -1.767 1.00 84.25 102 TYR A N 1
ATOM 776 C CA . TYR A 1 102 ? -5.606 -8.670 -1.094 1.00 84.25 102 TYR A CA 1
ATOM 777 C C . TYR A 1 102 ? -5.561 -9.752 -0.001 1.00 84.25 102 TYR A C 1
ATOM 779 O O . TYR A 1 102 ? -5.552 -9.437 1.194 1.00 84.25 102 TYR A O 1
ATOM 787 N N . PRO A 1 103 ? -5.447 -11.039 -0.383 1.00 84.12 103 PRO A N 1
ATOM 788 C CA . PRO A 1 103 ? -5.487 -12.163 0.560 1.00 84.12 103 PRO A CA 1
ATOM 789 C C . PRO A 1 103 ? -4.322 -12.162 1.557 1.00 84.12 103 PRO A C 1
ATOM 791 O O . PRO A 1 103 ? -4.397 -12.775 2.622 1.00 84.12 103 PRO A O 1
ATOM 794 N N . ASP A 1 104 ? -3.243 -11.460 1.223 1.00 83.88 104 ASP A N 1
ATOM 795 C CA . ASP A 1 104 ? -2.067 -11.299 2.070 1.00 83.88 104 ASP A CA 1
ATOM 796 C C . ASP A 1 104 ? -2.376 -10.554 3.375 1.00 83.88 104 ASP A C 1
ATOM 798 O O . ASP A 1 104 ? -1.728 -10.823 4.382 1.00 83.88 104 ASP A O 1
ATOM 802 N N . VAL A 1 105 ? -3.394 -9.684 3.398 1.00 80.12 105 VAL A N 1
ATOM 803 C CA . VAL A 1 105 ? -3.794 -8.917 4.594 1.00 80.12 105 VAL A CA 1
ATOM 804 C C . VAL A 1 105 ? -4.303 -9.830 5.715 1.00 80.12 105 VAL A C 1
ATOM 806 O O . VAL A 1 105 ? -4.104 -9.529 6.891 1.00 80.12 105 VAL A O 1
ATOM 809 N N . ALA A 1 106 ? -4.918 -10.960 5.361 1.00 79.94 106 ALA A N 1
ATOM 810 C CA . ALA A 1 106 ? -5.401 -11.950 6.321 1.00 79.94 106 ALA A CA 1
ATOM 811 C C . ALA A 1 106 ? -4.340 -13.001 6.692 1.00 79.94 106 ALA A C 1
ATOM 813 O O . ALA A 1 106 ? -4.441 -13.634 7.740 1.00 79.94 106 ALA A O 1
ATOM 814 N N . LYS A 1 107 ? -3.338 -13.222 5.830 1.00 80.44 107 LYS A N 1
ATOM 815 C CA . LYS A 1 107 ? -2.407 -14.361 5.939 1.00 80.44 107 LYS A CA 1
ATOM 816 C C . LYS A 1 107 ? -1.019 -13.986 6.439 1.00 80.44 107 LYS A C 1
ATOM 818 O O . LYS A 1 107 ? -0.400 -14.778 7.144 1.00 80.44 107 LYS A O 1
ATOM 823 N N . LYS A 1 108 ? -0.502 -12.830 6.028 1.00 80.75 108 LYS A N 1
ATOM 824 C CA . LYS A 1 108 ? 0.875 -12.422 6.309 1.00 80.75 108 LYS A CA 1
ATOM 825 C C . LYS A 1 108 ? 0.954 -11.625 7.594 1.00 80.75 108 LYS A C 1
ATOM 827 O O . LYS A 1 108 ? 0.033 -10.888 7.954 1.00 80.75 108 LYS A O 1
ATOM 832 N N . GLN A 1 109 ? 2.096 -11.728 8.263 1.00 80.19 109 GLN A N 1
ATOM 833 C CA . GLN A 1 109 ? 2.360 -10.830 9.372 1.00 80.19 109 GLN A CA 1
ATOM 834 C C . GLN A 1 109 ? 2.606 -9.403 8.861 1.00 80.19 109 GLN A C 1
ATOM 836 O O . GLN A 1 109 ? 3.112 -9.204 7.754 1.00 80.19 109 GLN A O 1
ATOM 841 N N . PRO A 1 110 ? 2.320 -8.377 9.673 1.00 78.31 110 PRO A N 1
ATOM 842 C CA . PRO A 1 110 ? 2.373 -6.979 9.233 1.00 78.31 110 PRO A CA 1
ATOM 843 C C . PRO A 1 110 ? 3.780 -6.563 8.794 1.00 78.31 110 PRO A C 1
ATOM 845 O O . PRO A 1 110 ? 3.950 -5.818 7.830 1.00 78.31 110 PRO A O 1
ATOM 848 N N . GLY A 1 111 ? 4.802 -7.108 9.462 1.00 79.38 111 GLY A N 1
ATOM 849 C CA . GLY A 1 111 ? 6.202 -6.911 9.092 1.00 79.38 111 GLY A CA 1
ATOM 850 C C . GLY A 1 111 ? 6.576 -7.543 7.749 1.00 79.38 111 GLY A C 1
ATOM 851 O O . GLY A 1 111 ? 7.404 -6.990 7.030 1.00 79.38 111 GLY A O 1
ATOM 852 N N . GLU A 1 112 ? 5.951 -8.660 7.373 1.00 80.94 112 GLU A N 1
ATOM 853 C CA . GLU A 1 112 ? 6.175 -9.311 6.076 1.00 80.94 112 GLU A CA 1
ATOM 854 C C . GLU A 1 112 ? 5.529 -8.511 4.948 1.00 80.94 112 GLU A C 1
ATOM 856 O O . GLU A 1 112 ? 6.174 -8.267 3.934 1.00 80.94 112 GLU A O 1
ATOM 861 N N . ILE A 1 113 ? 4.310 -8.005 5.161 1.00 81.19 113 ILE A N 1
ATOM 862 C CA . ILE A 1 113 ? 3.630 -7.111 4.211 1.00 81.19 113 ILE A CA 1
ATOM 863 C C . ILE A 1 113 ? 4.478 -5.857 3.971 1.00 81.19 113 ILE A C 1
ATOM 865 O O . ILE A 1 113 ? 4.714 -5.464 2.829 1.00 81.19 113 ILE A O 1
ATOM 869 N N . LEU A 1 114 ? 4.992 -5.245 5.042 1.00 81.62 114 LEU A N 1
ATOM 870 C CA . LEU A 1 114 ? 5.844 -4.062 4.932 1.00 81.62 114 LEU A CA 1
ATOM 871 C C . LEU A 1 114 ? 7.154 -4.363 4.191 1.00 81.62 114 LEU A C 1
ATOM 873 O O . LEU A 1 114 ? 7.600 -3.570 3.357 1.00 81.62 114 LEU A O 1
ATOM 877 N N . LYS A 1 115 ? 7.765 -5.517 4.471 1.00 85.31 115 LYS A N 1
ATOM 878 C CA . LYS A 1 115 ? 8.977 -5.972 3.789 1.00 85.31 115 LYS A CA 1
ATOM 879 C C . LYS A 1 115 ? 8.724 -6.198 2.300 1.00 85.31 115 LYS A C 1
ATOM 881 O O . LYS A 1 115 ? 9.520 -5.732 1.489 1.00 85.31 115 LYS A O 1
ATOM 886 N N . ASP A 1 116 ? 7.616 -6.835 1.941 1.00 84.44 116 ASP A N 1
ATOM 887 C CA . ASP A 1 116 ? 7.222 -7.080 0.553 1.00 84.44 116 ASP A CA 1
ATOM 888 C C . ASP A 1 116 ? 6.991 -5.769 -0.207 1.00 84.44 116 ASP A C 1
ATOM 890 O O . ASP A 1 116 ? 7.500 -5.603 -1.317 1.00 84.44 116 ASP A O 1
ATOM 894 N N . ILE A 1 117 ? 6.306 -4.800 0.411 1.00 82.69 117 ILE A N 1
ATOM 895 C CA . ILE A 1 117 ? 6.111 -3.457 -0.158 1.00 82.69 117 ILE A CA 1
ATOM 896 C C . ILE A 1 117 ? 7.461 -2.767 -0.387 1.00 82.69 117 ILE A C 1
ATOM 898 O O . ILE A 1 117 ? 7.692 -2.192 -1.453 1.00 82.69 117 ILE A O 1
ATOM 902 N N . CYS A 1 118 ? 8.371 -2.846 0.585 1.00 87.06 118 CYS A N 1
ATOM 903 C CA . CYS A 1 118 ? 9.699 -2.249 0.478 1.00 87.06 118 CYS A CA 1
ATOM 904 C C . CYS A 1 118 ? 10.527 -2.906 -0.637 1.00 87.06 118 CYS A C 1
ATOM 906 O O . CYS A 1 118 ? 11.106 -2.212 -1.470 1.00 87.06 118 CYS A O 1
ATOM 908 N N . ILE A 1 119 ? 10.528 -4.241 -0.719 1.00 89.12 119 ILE A N 1
ATOM 909 C CA . ILE A 1 119 ? 11.204 -4.992 -1.786 1.00 89.12 119 ILE A CA 1
ATOM 910 C C . ILE A 1 119 ? 10.625 -4.619 -3.152 1.00 89.12 119 ILE A C 1
ATOM 912 O O . ILE A 1 119 ? 11.384 -4.363 -4.087 1.00 89.12 119 ILE A O 1
ATOM 916 N N . TYR A 1 120 ? 9.299 -4.555 -3.273 1.00 87.38 120 TYR A N 1
ATOM 917 C CA . TYR A 1 120 ? 8.627 -4.165 -4.508 1.00 87.38 120 TYR A CA 1
ATOM 918 C C . TYR A 1 120 ? 9.017 -2.747 -4.945 1.00 87.38 120 TYR A C 1
ATOM 920 O O . TYR A 1 120 ? 9.405 -2.543 -6.098 1.00 87.38 120 TYR A O 1
ATOM 928 N N . GLY A 1 121 ? 8.980 -1.782 -4.020 1.00 89.88 121 GLY A N 1
ATOM 929 C CA . GLY A 1 121 ? 9.390 -0.401 -4.275 1.00 89.88 121 GLY A CA 1
ATOM 930 C C . GLY A 1 121 ? 10.858 -0.302 -4.698 1.00 89.88 121 GLY A C 1
ATOM 931 O O . GLY A 1 121 ? 11.165 0.271 -5.744 1.00 89.88 121 GLY A O 1
ATOM 932 N N . CYS A 1 122 ? 11.760 -0.938 -3.947 1.00 90.69 122 CYS A N 1
ATOM 933 C CA . CYS A 1 122 ? 13.187 -0.996 -4.263 1.00 90.69 122 CYS A CA 1
ATOM 934 C C . CYS A 1 122 ? 13.443 -1.611 -5.642 1.00 90.69 122 CYS A C 1
ATOM 936 O O . CYS A 1 122 ? 14.215 -1.060 -6.425 1.00 90.69 122 CYS A O 1
ATOM 938 N N . LYS A 1 123 ? 12.764 -2.715 -5.973 1.00 94.62 123 LYS A N 1
ATOM 939 C CA . LYS A 1 123 ? 12.884 -3.368 -7.279 1.00 94.62 123 LYS A CA 1
ATOM 940 C C . LYS A 1 123 ? 12.477 -2.433 -8.414 1.00 94.62 123 LYS A C 1
ATOM 942 O O . LYS A 1 123 ? 13.229 -2.295 -9.369 1.00 94.62 123 LYS A O 1
ATOM 947 N N . LYS A 1 124 ? 11.346 -1.734 -8.292 1.00 92.81 124 LYS A N 1
ATOM 948 C CA . LYS A 1 124 ? 10.899 -0.771 -9.312 1.00 92.81 124 LYS A CA 1
ATOM 949 C C . LYS A 1 124 ? 11.896 0.366 -9.526 1.00 92.81 124 LYS A C 1
ATOM 951 O O . LYS A 1 124 ? 12.141 0.749 -10.668 1.00 92.81 124 LYS A O 1
ATOM 956 N N . CYS A 1 125 ? 12.504 0.867 -8.454 1.00 90.94 125 CYS A N 1
ATOM 957 C CA . CYS A 1 125 ? 13.561 1.873 -8.551 1.00 90.94 125 CYS A CA 1
ATOM 958 C C . CYS A 1 125 ? 14.815 1.329 -9.256 1.00 90.94 125 CYS A C 1
ATOM 960 O O . CYS A 1 125 ? 15.397 2.022 -10.092 1.00 90.94 125 CYS A O 1
ATOM 962 N N . ILE A 1 126 ? 15.220 0.091 -8.951 1.00 93.75 126 ILE A N 1
ATOM 963 C CA . ILE A 1 126 ? 16.355 -0.574 -9.609 1.00 93.75 126 ILE A CA 1
ATOM 964 C C . ILE A 1 126 ? 16.065 -0.789 -11.098 1.00 93.75 126 ILE A C 1
ATOM 966 O O . ILE A 1 126 ? 16.886 -0.396 -11.922 1.00 93.75 126 ILE A O 1
ATOM 970 N N . ASP A 1 127 ? 14.889 -1.314 -11.446 1.00 94.38 127 ASP A N 1
ATOM 971 C CA . ASP A 1 127 ? 14.479 -1.562 -12.833 1.00 94.38 127 ASP A CA 1
ATOM 972 C C . ASP A 1 127 ? 14.518 -0.267 -13.669 1.00 94.38 127 ASP A C 1
ATOM 974 O O . ASP A 1 127 ? 15.022 -0.254 -14.795 1.00 94.38 127 ASP A O 1
ATOM 978 N N . ALA A 1 128 ? 14.034 0.848 -13.109 1.00 94.25 128 ALA A N 1
ATOM 979 C CA . ALA A 1 128 ? 14.066 2.153 -13.767 1.00 94.25 128 ALA A CA 1
ATOM 980 C C . ALA A 1 128 ? 15.501 2.663 -13.991 1.00 94.25 128 ALA A C 1
ATOM 982 O O . ALA A 1 128 ? 15.828 3.166 -15.070 1.00 94.25 128 ALA A O 1
ATOM 983 N N . LYS A 1 129 ? 16.376 2.503 -12.990 1.00 94.94 129 LYS A N 1
ATOM 984 C CA . LYS A 1 129 ? 17.797 2.860 -13.091 1.00 94.94 129 LYS A CA 1
ATOM 985 C C . LYS A 1 129 ? 18.501 2.014 -14.157 1.00 94.94 129 LYS A C 1
ATOM 987 O O . LYS A 1 129 ? 19.202 2.563 -15.005 1.00 94.94 129 LYS A O 1
ATOM 992 N N . ASP A 1 130 ? 18.298 0.701 -14.141 1.00 95.44 130 ASP A N 1
ATOM 993 C CA . ASP A 1 130 ? 18.941 -0.232 -15.070 1.00 95.44 130 ASP A CA 1
ATOM 994 C C . ASP A 1 130 ? 18.483 0.001 -16.515 1.00 95.44 130 ASP A C 1
ATOM 996 O O . ASP A 1 130 ? 19.296 -0.056 -17.440 1.00 95.44 130 ASP A O 1
ATOM 1000 N N . TYR A 1 131 ? 17.208 0.347 -16.718 1.00 93.81 131 TYR A N 1
ATOM 1001 C CA . TYR A 1 131 ? 16.702 0.792 -18.015 1.00 93.81 131 TYR A CA 1
ATOM 1002 C C . TYR A 1 131 ? 17.453 2.031 -18.529 1.00 93.81 131 TYR A C 1
ATOM 1004 O O . TYR A 1 131 ? 17.903 2.049 -19.677 1.00 93.81 131 TYR A O 1
ATOM 1012 N N . GLY A 1 132 ? 17.639 3.046 -17.677 1.00 93.31 132 GLY A N 1
ATOM 1013 C CA . GLY A 1 132 ? 18.379 4.260 -18.030 1.00 93.31 132 GLY A CA 1
ATOM 1014 C C . GLY A 1 132 ? 19.842 3.981 -18.385 1.00 93.31 132 GLY A C 1
ATOM 1015 O O . GLY A 1 132 ? 20.322 4.431 -19.427 1.00 93.31 132 GLY A O 1
ATOM 1016 N N . VAL A 1 133 ? 20.535 3.182 -17.566 1.00 94.88 133 VAL A N 1
ATOM 1017 C CA . VAL A 1 133 ? 21.929 2.772 -17.816 1.00 94.88 133 VAL A CA 1
ATOM 1018 C C . VAL A 1 133 ? 22.049 2.023 -19.141 1.00 94.88 133 VAL A C 1
ATOM 1020 O O . VAL A 1 133 ? 22.940 2.326 -19.936 1.00 94.88 133 VAL A O 1
ATOM 1023 N N . ARG A 1 134 ? 21.130 1.089 -19.414 1.00 95.06 134 ARG A N 1
ATOM 1024 C CA . ARG A 1 134 ? 21.109 0.347 -20.677 1.00 95.06 134 ARG A CA 1
ATOM 1025 C C . ARG A 1 134 ? 20.931 1.282 -21.866 1.00 95.06 134 ARG A C 1
ATOM 1027 O O . ARG A 1 134 ? 21.720 1.218 -22.799 1.00 95.06 134 ARG A O 1
ATOM 1034 N N . LYS A 1 135 ? 19.979 2.215 -21.801 1.00 94.00 135 LYS A N 1
ATOM 1035 C CA . LYS A 1 135 ? 19.728 3.150 -22.905 1.00 94.00 135 LYS A CA 1
ATOM 1036 C C . LYS A 1 135 ? 20.928 4.053 -23.200 1.00 94.00 135 LYS A C 1
ATOM 1038 O O . LYS A 1 135 ? 21.238 4.293 -24.364 1.00 94.00 135 LYS A O 1
ATOM 1043 N N . ILE A 1 136 ? 21.620 4.529 -22.164 1.00 93.19 136 ILE A N 1
ATOM 1044 C CA . ILE A 1 136 ? 22.853 5.318 -22.316 1.00 93.19 136 ILE A CA 1
ATOM 1045 C C . ILE A 1 136 ? 23.968 4.465 -22.936 1.00 93.19 136 ILE A C 1
ATOM 1047 O O . ILE A 1 136 ? 24.694 4.945 -23.806 1.00 93.19 136 ILE A O 1
ATOM 1051 N N . SER A 1 137 ? 24.091 3.202 -22.520 1.00 93.19 137 SER A N 1
ATOM 1052 C CA . SER A 1 137 ? 25.058 2.262 -23.094 1.00 93.19 137 SER A CA 1
ATOM 1053 C C . SER A 1 137 ? 24.796 2.012 -24.580 1.00 93.19 137 SER A C 1
ATOM 1055 O O . SER A 1 137 ? 25.737 2.053 -25.370 1.00 93.19 137 SER A O 1
ATOM 1057 N N . ASP A 1 138 ? 23.534 1.819 -24.969 1.00 93.12 138 ASP A N 1
ATOM 1058 C CA . ASP A 1 138 ? 23.144 1.621 -26.369 1.00 93.12 138 ASP A CA 1
ATOM 1059 C C . ASP A 1 138 ? 23.515 2.844 -27.221 1.00 93.12 138 ASP A C 1
ATOM 1061 O O . ASP A 1 138 ? 24.119 2.708 -28.283 1.00 93.12 138 ASP A O 1
ATOM 1065 N N . ILE A 1 139 ? 23.222 4.057 -26.733 1.00 91.44 139 ILE A N 1
ATOM 1066 C CA . ILE A 1 139 ? 23.584 5.309 -27.419 1.00 91.44 139 ILE A CA 1
ATOM 1067 C C . ILE A 1 139 ? 25.102 5.417 -27.598 1.00 91.44 139 ILE A C 1
ATOM 1069 O O . ILE A 1 139 ? 25.567 5.810 -28.667 1.00 91.44 139 ILE A O 1
ATOM 1073 N N . LYS A 1 140 ? 25.879 5.053 -26.571 1.00 92.44 140 LYS A N 1
ATOM 1074 C CA . LYS A 1 140 ? 27.345 5.083 -26.626 1.00 92.44 140 LYS A CA 1
ATOM 1075 C C . LYS A 1 140 ? 27.912 4.066 -27.620 1.00 92.44 140 LYS A C 1
ATOM 1077 O O . LYS A 1 140 ? 28.889 4.369 -28.295 1.00 92.44 140 LYS A O 1
ATOM 1082 N N . ALA A 1 141 ? 27.328 2.872 -27.701 1.00 91.31 141 ALA A N 1
ATOM 1083 C CA . ALA A 1 141 ? 27.746 1.861 -28.669 1.00 91.31 141 ALA A CA 1
ATOM 1084 C C . ALA A 1 141 ? 27.487 2.342 -30.104 1.00 91.31 141 ALA A C 1
ATOM 1086 O O . ALA A 1 141 ? 28.399 2.342 -30.926 1.00 91.31 141 ALA A O 1
ATOM 1087 N N . ILE A 1 142 ? 26.288 2.875 -30.365 1.00 90.62 142 ILE A N 1
ATOM 1088 C CA . ILE A 1 142 ? 25.929 3.439 -31.674 1.00 90.62 142 ILE A CA 1
ATOM 1089 C C . ILE A 1 142 ? 26.872 4.588 -32.053 1.00 90.62 142 ILE A C 1
ATOM 1091 O O . ILE A 1 142 ? 27.341 4.652 -33.188 1.00 90.62 142 ILE A O 1
ATOM 1095 N N . SER A 1 143 ? 27.175 5.500 -31.122 1.00 83.44 143 SER A N 1
ATOM 1096 C CA . SER A 1 143 ? 28.077 6.616 -31.420 1.00 83.44 143 SER A CA 1
ATOM 1097 C C . SER A 1 143 ? 29.517 6.161 -31.672 1.00 83.44 143 SER A C 1
ATOM 1099 O O . SER A 1 143 ? 30.180 6.728 -32.542 1.00 83.44 143 SER A O 1
ATOM 1101 N N . ALA A 1 144 ? 29.996 5.135 -30.961 1.00 90.44 144 ALA A N 1
ATOM 1102 C CA . ALA A 1 144 ? 31.312 4.543 -31.192 1.00 90.44 144 ALA A CA 1
ATOM 1103 C C . ALA A 1 144 ? 31.407 3.888 -32.579 1.00 90.44 144 ALA A C 1
ATOM 1105 O O . ALA A 1 144 ? 32.381 4.131 -33.292 1.00 90.44 144 ALA A O 1
ATOM 1106 N N . ASP A 1 145 ? 30.383 3.140 -32.991 1.00 89.38 145 ASP A N 1
ATOM 1107 C CA . ASP A 1 145 ? 30.337 2.489 -34.305 1.00 89.38 145 ASP A CA 1
ATOM 1108 C C . ASP A 1 145 ? 30.327 3.514 -35.449 1.00 89.38 145 ASP A C 1
ATOM 1110 O O . ASP A 1 145 ? 31.088 3.385 -36.411 1.00 89.38 145 ASP A O 1
ATOM 1114 N N . VAL A 1 146 ? 29.524 4.580 -35.330 1.00 89.12 146 VAL A N 1
ATOM 1115 C CA . VAL A 1 146 ? 29.476 5.666 -36.328 1.00 89.12 146 VAL A CA 1
ATOM 1116 C C . VAL A 1 146 ? 30.822 6.386 -36.429 1.00 89.12 146 VAL A C 1
ATOM 1118 O O . VAL A 1 146 ? 31.293 6.668 -37.533 1.00 89.12 146 VAL A O 1
ATOM 1121 N N . LEU A 1 147 ? 31.468 6.666 -35.292 1.00 84.75 147 LEU A N 1
ATOM 1122 C CA . LEU A 1 147 ? 32.779 7.310 -35.276 1.00 84.75 147 LEU A CA 1
ATOM 1123 C C . LEU A 1 147 ? 33.849 6.415 -35.915 1.00 84.75 147 LEU A C 1
ATOM 1125 O O . LEU A 1 147 ? 34.650 6.897 -36.714 1.00 84.75 147 LEU A O 1
ATOM 1129 N N . HIS A 1 148 ? 33.838 5.118 -35.603 1.00 85.00 148 HIS A N 1
ATOM 1130 C CA . HIS A 1 148 ? 34.758 4.145 -36.186 1.00 85.00 148 HIS A CA 1
ATOM 1131 C C . HIS A 1 148 ? 34.587 4.052 -37.709 1.00 85.00 148 HIS A C 1
ATOM 1133 O O . HIS A 1 148 ? 35.569 4.101 -38.453 1.00 85.00 148 HIS A O 1
ATOM 1139 N N . TYR A 1 149 ? 33.337 4.002 -38.181 1.00 84.25 149 TYR A N 1
ATOM 1140 C CA . TYR A 1 149 ? 33.014 3.977 -39.606 1.00 84.25 149 TYR A CA 1
ATOM 1141 C C . TYR A 1 149 ? 33.521 5.221 -40.351 1.00 84.25 149 TYR A C 1
ATOM 1143 O O . TYR A 1 149 ? 34.045 5.105 -41.456 1.00 84.25 149 TYR A O 1
ATOM 1151 N N . ALA A 1 150 ? 33.410 6.409 -39.751 1.00 80.94 150 ALA A N 1
ATOM 1152 C CA . ALA A 1 150 ? 33.861 7.655 -40.372 1.00 80.94 150 ALA A CA 1
ATOM 1153 C C . ALA A 1 150 ? 35.389 7.855 -40.311 1.00 80.94 150 ALA A C 1
ATOM 1155 O O . ALA A 1 150 ? 3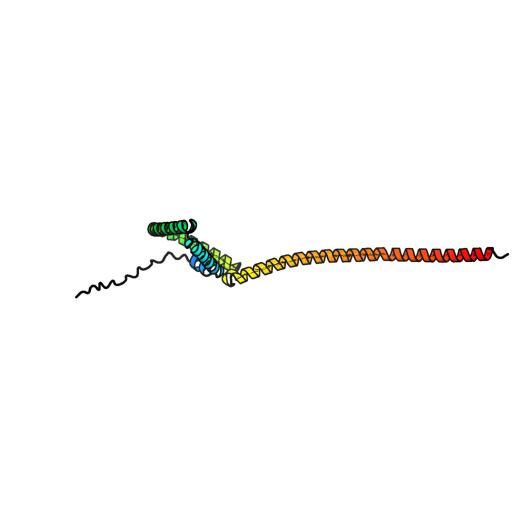5.977 8.426 -41.231 1.00 80.94 150 ALA A O 1
ATOM 1156 N N . ALA A 1 151 ? 36.049 7.388 -39.247 1.00 86.12 151 ALA A N 1
ATOM 1157 C CA . ALA A 1 151 ? 37.483 7.592 -39.042 1.00 86.12 151 ALA A CA 1
ATOM 1158 C C . ALA A 1 151 ? 38.355 6.734 -39.975 1.00 86.12 151 ALA A C 1
ATOM 1160 O O . ALA A 1 151 ? 39.371 7.213 -40.484 1.00 86.12 151 ALA A O 1
ATOM 1161 N N . HIS A 1 152 ? 37.955 5.486 -40.238 1.00 87.12 152 HIS A N 1
ATOM 1162 C CA . HIS A 1 152 ? 38.735 4.548 -41.050 1.00 87.12 152 HIS A CA 1
ATOM 1163 C C . HIS A 1 152 ? 39.023 5.033 -42.491 1.00 87.12 152 HIS A C 1
ATOM 1165 O O . HIS A 1 152 ? 40.190 5.023 -42.902 1.00 87.12 152 HIS A O 1
ATOM 1171 N N . PRO A 1 153 ? 38.033 5.479 -43.294 1.00 84.00 153 PRO A N 1
ATOM 1172 C CA . PRO A 1 153 ? 38.299 5.947 -44.654 1.00 84.00 153 PRO A CA 1
ATOM 1173 C C . PRO A 1 153 ? 39.154 7.219 -44.672 1.00 84.00 153 PRO A C 1
ATOM 1175 O O . PRO A 1 153 ? 40.021 7.340 -45.532 1.00 84.00 153 PRO A O 1
ATOM 1178 N N . LEU A 1 154 ? 38.985 8.130 -43.704 1.00 83.94 154 LEU A N 1
ATOM 1179 C CA . LEU A 1 154 ? 39.810 9.340 -43.594 1.00 83.94 154 LEU A CA 1
ATOM 1180 C C . LEU A 1 154 ? 41.285 9.009 -43.359 1.00 83.94 154 LEU A C 1
ATOM 1182 O O . LEU A 1 154 ? 42.154 9.543 -44.047 1.00 83.94 154 LEU A O 1
ATOM 1186 N N . GLN A 1 155 ? 41.569 8.099 -42.426 1.00 87.94 155 GLN A N 1
ATOM 1187 C CA . GLN A 1 155 ? 42.935 7.638 -42.176 1.00 87.94 155 GLN A CA 1
ATOM 1188 C C . GLN A 1 155 ? 43.523 6.936 -43.403 1.00 87.94 155 GLN A C 1
ATOM 1190 O O . GLN A 1 155 ? 44.670 7.187 -43.766 1.00 87.94 155 GLN A O 1
ATOM 1195 N N . THR A 1 156 ? 42.722 6.113 -44.083 1.00 85.00 156 THR A N 1
ATOM 1196 C CA . THR A 1 156 ? 43.155 5.383 -45.284 1.00 85.00 156 THR A CA 1
ATOM 1197 C C . THR A 1 156 ? 43.508 6.336 -46.429 1.00 85.00 156 THR A C 1
ATOM 1199 O O . THR A 1 156 ? 44.568 6.211 -47.042 1.00 85.00 156 THR A O 1
ATOM 1202 N N . VAL A 1 157 ? 42.653 7.327 -46.699 1.00 86.56 157 VAL A N 1
ATOM 1203 C CA . VAL A 1 157 ? 42.897 8.342 -47.733 1.00 86.56 157 VAL A CA 1
ATOM 1204 C C . VAL A 1 157 ? 44.110 9.194 -47.372 1.00 86.56 157 VAL A C 1
ATOM 1206 O O . VAL A 1 157 ? 44.973 9.410 -48.222 1.00 86.56 157 VAL A O 1
ATOM 1209 N N . SER A 1 158 ? 44.228 9.625 -46.114 1.00 92.00 158 SER A N 1
ATOM 1210 C CA . SER A 1 158 ? 45.392 10.382 -45.648 1.00 92.00 158 SER A CA 1
ATOM 1211 C C . SER A 1 158 ? 46.692 9.598 -45.853 1.00 92.00 158 SER A C 1
ATOM 1213 O O . SER A 1 158 ? 47.639 10.136 -46.425 1.00 92.00 158 SER A O 1
ATOM 1215 N N . ALA A 1 159 ? 46.726 8.316 -45.480 1.00 90.94 159 ALA A N 1
ATOM 1216 C CA . ALA A 1 159 ? 47.892 7.460 -45.681 1.00 90.94 159 ALA A CA 1
ATOM 1217 C C . ALA A 1 159 ? 48.252 7.301 -47.170 1.00 90.94 159 ALA A C 1
ATOM 1219 O O . ALA A 1 159 ? 49.419 7.439 -47.537 1.00 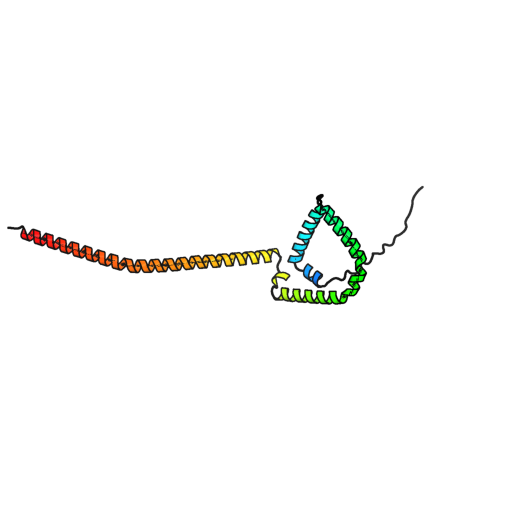90.94 159 ALA A O 1
ATOM 1220 N N . CYS A 1 160 ? 47.257 7.081 -48.037 1.00 89.69 160 CYS A N 1
ATOM 1221 C CA . CYS A 1 160 ? 47.450 6.969 -49.487 1.00 89.69 160 CYS A CA 1
ATOM 1222 C C . CYS A 1 160 ? 48.025 8.256 -50.102 1.00 89.69 160 CYS A C 1
ATOM 1224 O O . CYS A 1 160 ? 48.967 8.218 -50.898 1.00 89.69 160 CYS A O 1
ATOM 1226 N N . THR A 1 161 ? 47.496 9.410 -49.688 1.00 89.06 161 THR A N 1
ATOM 1227 C CA . THR A 1 161 ? 47.967 10.721 -50.159 1.00 89.06 161 THR A CA 1
ATOM 1228 C C . THR A 1 161 ? 49.429 10.943 -49.777 1.00 89.06 161 THR A C 1
ATOM 1230 O O . THR A 1 161 ? 50.235 11.325 -50.622 1.00 89.06 161 THR A O 1
ATOM 1233 N N . THR A 1 162 ? 49.793 10.639 -48.528 1.00 92.00 162 THR A N 1
ATOM 1234 C CA . THR A 1 162 ? 51.172 10.773 -48.040 1.00 92.00 162 THR A CA 1
ATOM 1235 C C . THR A 1 162 ? 52.133 9.865 -48.806 1.00 92.00 162 THR A C 1
ATOM 1237 O O . THR A 1 162 ? 53.198 10.318 -49.216 1.00 92.00 162 THR A O 1
ATOM 1240 N N . ALA A 1 163 ? 51.749 8.610 -49.064 1.00 93.06 163 ALA A N 1
ATOM 1241 C CA . ALA A 1 163 ? 52.567 7.680 -49.844 1.00 93.06 163 ALA A CA 1
ATOM 1242 C C . ALA A 1 163 ? 52.772 8.157 -51.293 1.00 93.06 163 ALA A C 1
ATOM 1244 O O . ALA A 1 163 ? 53.877 8.083 -51.824 1.00 93.06 163 ALA A O 1
ATOM 1245 N N . THR A 1 164 ? 51.721 8.700 -51.914 1.00 91.06 164 THR A N 1
ATOM 1246 C CA . THR A 1 164 ? 51.788 9.243 -53.280 1.00 91.06 164 THR A CA 1
ATOM 1247 C C . THR A 1 164 ? 52.712 10.457 -53.353 1.00 91.06 164 THR A C 1
ATOM 1249 O O . THR A 1 164 ? 53.529 10.559 -54.268 1.00 91.06 164 THR A O 1
ATOM 1252 N N . LEU A 1 165 ? 52.615 11.362 -52.373 1.00 91.75 165 LEU A N 1
ATOM 1253 C CA . LEU A 1 165 ? 53.484 12.533 -52.294 1.00 91.75 165 LEU A CA 1
ATOM 1254 C C . LEU A 1 165 ? 54.946 12.133 -52.088 1.00 91.75 165 LEU A C 1
ATOM 1256 O O . LEU A 1 165 ? 55.799 12.623 -52.822 1.00 91.75 165 LEU A O 1
ATOM 1260 N N . ALA A 1 166 ? 55.223 11.197 -51.177 1.00 93.88 166 ALA A N 1
ATOM 1261 C CA . ALA A 1 166 ? 56.575 10.690 -50.951 1.00 93.88 166 ALA A CA 1
ATOM 1262 C C . ALA A 1 166 ? 57.186 10.106 -52.235 1.00 93.88 166 ALA A C 1
ATOM 1264 O O . ALA A 1 166 ? 58.280 10.502 -52.625 1.00 93.88 166 ALA A O 1
ATOM 1265 N N . TYR A 1 167 ? 56.442 9.259 -52.957 1.00 92.12 167 TYR A N 1
ATOM 1266 C CA . TYR A 1 167 ? 56.897 8.710 -54.237 1.00 92.12 167 TYR A CA 1
ATOM 1267 C C . TYR A 1 167 ? 57.167 9.801 -55.282 1.00 92.12 167 TYR A C 1
ATOM 1269 O O . TYR A 1 167 ? 58.185 9.781 -55.972 1.00 92.12 167 TYR A O 1
ATOM 1277 N N . SER A 1 168 ? 56.267 10.782 -55.397 1.00 91.19 168 SER A N 1
ATOM 1278 C CA . SER A 1 168 ? 56.451 11.889 -56.340 1.00 91.19 168 SER A CA 1
ATOM 1279 C C . SER A 1 168 ? 57.668 12.755 -56.001 1.00 91.19 168 SER A C 1
ATOM 1281 O O . SER A 1 168 ? 58.344 13.247 -56.903 1.00 91.19 168 SER A O 1
ATOM 1283 N N . GLN A 1 169 ? 57.972 12.901 -54.711 1.00 94.75 169 GLN A N 1
ATOM 1284 C CA . GLN A 1 169 ? 59.125 13.642 -54.223 1.00 94.75 169 GLN A CA 1
ATOM 1285 C C . GLN A 1 169 ? 60.430 12.885 -54.513 1.00 94.75 169 GLN A C 1
ATOM 1287 O O . GLN A 1 169 ? 61.356 13.482 -55.054 1.00 94.75 169 GLN A O 1
ATOM 1292 N N . GLU A 1 170 ? 60.470 11.568 -54.280 1.00 93.25 170 GLU A N 1
ATOM 1293 C CA . GLU A 1 170 ? 61.608 10.714 -54.657 1.00 93.25 170 GLU A CA 1
ATOM 1294 C C . GLU A 1 170 ? 61.882 10.744 -56.171 1.00 93.25 170 GLU A C 1
ATOM 1296 O O . GLU A 1 170 ? 63.033 10.847 -56.597 1.00 93.25 170 GLU A O 1
ATOM 1301 N N . LEU A 1 171 ? 60.833 10.706 -57.004 1.00 88.19 171 LEU A N 1
ATOM 1302 C CA . LEU A 1 171 ? 60.980 10.831 -58.458 1.00 88.19 171 LEU A CA 1
ATOM 1303 C C . LEU A 1 171 ? 61.557 12.189 -58.871 1.00 88.19 171 LEU A C 1
ATOM 1305 O O . LEU A 1 171 ? 62.412 12.243 -59.754 1.00 88.19 171 LEU A O 1
ATOM 1309 N N . LEU A 1 172 ? 61.099 13.281 -58.253 1.00 89.12 172 LEU A N 1
ATOM 1310 C CA . LEU A 1 172 ? 61.623 14.621 -58.524 1.00 89.12 172 LEU A CA 1
ATOM 1311 C C . LEU A 1 172 ? 63.097 14.735 -58.136 1.00 89.12 172 LEU A C 1
ATOM 1313 O O . LEU A 1 172 ? 63.882 15.277 -58.912 1.00 89.12 172 LEU A O 1
ATOM 1317 N N . GLU A 1 173 ? 63.488 14.190 -56.985 1.00 91.06 173 GLU A N 1
ATOM 1318 C CA . GLU A 1 173 ? 64.888 14.157 -56.558 1.00 91.06 173 GLU A CA 1
ATOM 1319 C C . GLU A 1 173 ? 65.757 13.337 -57.518 1.00 91.06 173 GLU A C 1
ATOM 1321 O O . GLU A 1 173 ? 66.838 13.787 -57.903 1.00 91.06 173 GLU A O 1
ATOM 1326 N N . PHE A 1 174 ? 65.270 12.181 -57.981 1.00 89.69 174 PHE A N 1
ATOM 1327 C CA . PHE A 1 174 ? 65.970 11.360 -58.970 1.00 89.69 174 PHE A CA 1
ATOM 1328 C C . PHE A 1 174 ? 66.168 12.090 -60.306 1.00 89.69 174 PHE A C 1
ATOM 1330 O O . PHE A 1 174 ? 67.276 12.102 -60.846 1.00 89.69 174 PHE A O 1
ATOM 1337 N N . VAL A 1 175 ? 65.112 12.712 -60.842 1.00 87.25 175 VAL A N 1
ATOM 1338 C CA . VAL A 1 175 ? 65.175 13.458 -62.110 1.00 87.25 175 VAL A CA 1
ATOM 1339 C C . VAL A 1 175 ? 66.110 14.660 -61.986 1.00 87.25 175 VAL A C 1
ATOM 1341 O O . VAL A 1 175 ? 66.910 14.904 -62.888 1.00 87.25 175 VAL A O 1
ATOM 1344 N N . ASN A 1 176 ? 66.058 15.378 -60.864 1.00 88.69 176 ASN A N 1
ATOM 1345 C CA . ASN A 1 176 ? 66.935 16.517 -60.614 1.00 88.69 176 ASN A CA 1
ATOM 1346 C C . ASN A 1 176 ? 68.410 16.083 -60.518 1.00 88.69 176 ASN A C 1
ATOM 1348 O O . ASN A 1 176 ? 69.271 16.665 -61.170 1.00 88.69 176 ASN A O 1
ATOM 1352 N N . ALA A 1 177 ? 68.696 14.987 -59.806 1.00 87.25 177 ALA A N 1
ATOM 1353 C CA . ALA A 1 177 ? 70.041 14.413 -59.721 1.00 87.25 177 ALA A CA 1
ATOM 1354 C C . ALA A 1 177 ? 70.570 13.884 -61.070 1.00 87.25 177 ALA A C 1
ATOM 1356 O O . ALA A 1 177 ? 71.783 13.849 -61.289 1.00 87.25 177 ALA A O 1
ATOM 1357 N N . ALA A 1 178 ? 69.684 13.454 -61.975 1.00 80.75 178 ALA A N 1
ATOM 1358 C CA . ALA A 1 178 ? 70.052 13.062 -63.334 1.00 80.75 178 ALA A CA 1
ATOM 1359 C C . ALA A 1 178 ? 70.380 14.269 -64.232 1.00 80.75 178 ALA A C 1
ATOM 1361 O O . ALA A 1 178 ? 71.204 14.131 -65.133 1.00 80.75 178 ALA A O 1
ATOM 1362 N N . LEU A 1 179 ? 69.769 15.434 -63.981 1.00 76.88 179 LEU A N 1
ATOM 1363 C CA . LEU A 1 179 ? 70.017 16.675 -64.723 1.00 76.88 179 LEU A CA 1
ATOM 1364 C C . LEU A 1 179 ? 71.345 17.361 -64.347 1.00 76.88 179 LEU A C 1
ATOM 1366 O O . LEU A 1 179 ? 71.930 18.032 -65.189 1.00 76.88 179 LEU A O 1
ATOM 1370 N N . ASP A 1 180 ? 71.831 17.176 -63.117 1.00 78.56 180 ASP A N 1
ATOM 1371 C CA . ASP A 1 180 ? 73.077 17.782 -62.608 1.00 78.56 180 ASP A CA 1
ATOM 1372 C C . ASP A 1 180 ? 74.371 17.055 -63.053 1.00 78.56 180 ASP A C 1
ATOM 1374 O O . ASP A 1 180 ? 75.475 17.449 -62.663 1.00 78.56 180 ASP A O 1
ATOM 1378 N N . LYS A 1 181 ? 74.282 15.989 -63.867 1.00 68.25 181 LYS A N 1
ATOM 1379 C CA . LYS A 1 181 ? 75.462 15.314 -64.443 1.00 68.25 181 LYS A CA 1
ATOM 1380 C C . LYS A 1 181 ? 75.824 15.919 -65.816 1.00 68.25 181 LYS A C 1
ATOM 1382 O O . LYS A 1 181 ? 74.985 15.846 -66.712 1.00 68.25 181 LYS A O 1
ATOM 1387 N N . PRO A 1 182 ? 77.037 16.491 -65.980 1.00 55.72 182 PRO A N 1
ATOM 1388 C CA . PRO A 1 182 ? 77.480 17.177 -67.200 1.00 55.72 182 PRO A CA 1
ATOM 1389 C C . PRO A 1 182 ? 77.773 16.241 -68.379 1.00 55.72 182 PRO A C 1
ATOM 1391 O O . PRO A 1 182 ? 78.147 15.067 -68.138 1.00 55.72 182 PRO A O 1
#

Radius of gyration: 44.5 Å; chains: 1; bounding box: 110×33×141 Å

Secondary structure (DSSP, 8-state):
----------------------HHHHHHTTSHHHHHHHHHHHHHHHHHHSSSSHHHHHHHHHHHHHHHHHHHHHHHHHHHHHHHHHHHHHHHHHHHHHHHH-THHHHS-HHHHHHHHHHHHHHHHHHHHHHHHHHHHHHHHHHHHHHHHHHHHHHHHHHHHHHHHHHHHHHHHHHHHHHT--

Organism: Ixodes scapularis (NCBI:txid6945)

Sequence (182 aa):
MTADAEMSAGNRDAEVTPATRFNFMGRLSSLPAVVTLWDEAARFYARLKDSDVVVGKTLRLVESGAELVAEGSRSVVNKFNRQLGYVDDLACRGLDKLEDVYPDVAKKQPGEILKDICIYGCKKCIDAKDYGVRKISDIKAISADVLHYAAHPLQTVSACTTATLAYSQELLEFVNAALDKP

Foldseek 3Di:
DDDDDDPPPPDPPPPPPDDPDLVLVVVQCLFLQSVVVVVVVVVVLVVQLPDPDPSVVVSVVVVVVVVVVVVVCPVVCVVCVVVSNVVSVVSVVVVVVVCVVCVCRRPPHPVVVVVVVVVVVVVVVVVVVVVVVVVVVVVVVVVVVVCVVVVVVVVVVVVVVVVVVVVVVVVVVVVVVVVPDD

pLDDT: mean 80.73, std 17.05, range [29.27, 95.44]

InterPro domains:
  IPR004279 Perilipin [PF03036] (22-106)